Protein AF-A0A838BPG1-F1 (afdb_monomer)

Solvent-accessible surface area (backbone atoms only — not comparable to full-atom values): 9856 Å² total; per-residue (Å²): 138,90,82,84,82,84,75,79,83,79,80,86,77,80,80,75,83,71,83,86,70,86,86,81,80,82,80,75,89,79,75,100,71,79,50,71,65,59,58,52,48,52,52,49,50,51,54,46,56,52,48,54,54,49,51,54,50,50,51,54,52,46,52,54,48,53,55,50,51,53,50,50,51,54,51,46,54,52,48,51,55,50,47,55,52,50,51,54,38,63,80,33,56,71,59,43,49,54,50,49,51,55,51,48,52,56,58,66,69,26,82,84,59,56,58,55,64,62,44,48,52,53,47,57,51,45,65,77,54,72,81,63,65,43,74,50,73,45,76,45,58,47,98,85,66,48,81,73,47,77,49,75,43,80,48,65,82,133

Organism: NCBI:txid2754695

Mean predicted aligned error: 19.56 Å

pLDDT: mean 74.9, std 19.17, range [38.38, 97.94]

Foldseek 3Di:
DDDDDDDDDDDPPPPPPDPDDDDDDPPDDDDPPPDPVVVVVVVVVVVVVVVVVVVVVVVVVVVVVVVVVVVVVVVVVVVVVVVVVVVVCVVPVVVVVVVVVVVVVVVVVCPPPVCPVVVVVVVVVVVVVVDDFDWDWDFDADPVRHTDDIDIDTGDDD

Radius of gyration: 31.41 Å; Cα contacts (8 Å, |Δi|>4): 46; chains: 1; bounding box: 70×49×88 Å

Structure (mmCIF, N/CA/C/O backbone):
data_AF-A0A838BPG1-F1
#
_entry.id   AF-A0A838BPG1-F1
#
loop_
_atom_site.group_PDB
_atom_site.id
_atom_site.type_symbol
_atom_site.label_atom_id
_atom_site.label_alt_id
_atom_site.label_comp_id
_atom_site.label_asym_id
_atom_site.label_entity_id
_atom_site.label_seq_id
_atom_site.pdbx_PDB_ins_code
_atom_site.Cartn_x
_atom_site.Cartn_y
_atom_site.Cartn_z
_atom_site.occupancy
_atom_site.B_iso_or_equiv
_atom_site.auth_seq_id
_atom_site.auth_comp_id
_atom_site.auth_asym_id
_atom_site.auth_atom_id
_atom_site.pdbx_PDB_model_num
ATOM 1 N N . MET A 1 1 ? -41.805 -31.443 -19.190 1.00 38.38 1 MET A N 1
ATOM 2 C CA . MET A 1 1 ? -41.697 -31.451 -20.664 1.00 38.38 1 MET A CA 1
ATOM 3 C C . MET A 1 1 ? -40.567 -30.507 -21.031 1.00 38.38 1 MET A C 1
ATOM 5 O O . MET A 1 1 ? -40.697 -29.312 -20.809 1.00 38.38 1 MET A O 1
ATOM 9 N N . ALA A 1 2 ? -39.425 -31.066 -21.427 1.00 41.25 2 ALA A N 1
ATOM 10 C CA . ALA A 1 2 ? -38.214 -30.328 -21.762 1.00 41.25 2 ALA A CA 1
ATOM 11 C C . ALA A 1 2 ? -38.252 -29.890 -23.231 1.00 41.25 2 ALA A C 1
ATOM 13 O O . ALA A 1 2 ? -38.631 -30.683 -24.089 1.00 41.25 2 ALA A O 1
ATOM 14 N N . ALA A 1 3 ? -37.827 -28.661 -23.509 1.00 42.12 3 ALA A N 1
ATOM 15 C CA . ALA A 1 3 ? -37.507 -28.202 -24.855 1.00 42.12 3 ALA A CA 1
ATOM 16 C C . ALA A 1 3 ? -36.420 -27.122 -24.753 1.00 42.12 3 ALA A C 1
ATOM 18 O O . ALA A 1 3 ? -36.711 -25.935 -24.646 1.00 42.12 3 ALA A O 1
ATOM 19 N N . PHE A 1 4 ? -35.157 -27.549 -24.726 1.00 44.22 4 PHE A N 1
ATOM 20 C CA . PHE A 1 4 ? -34.022 -26.655 -24.938 1.00 44.22 4 PHE A CA 1
ATOM 21 C C . PHE A 1 4 ? -33.707 -26.653 -26.431 1.00 44.22 4 PHE A C 1
ATOM 23 O O . PHE A 1 4 ? -33.174 -27.619 -26.973 1.00 44.22 4 PHE A O 1
ATOM 30 N N . THR A 1 5 ? -34.083 -25.572 -27.106 1.00 51.72 5 THR A N 1
ATOM 31 C CA . THR A 1 5 ? -33.695 -25.301 -28.489 1.00 51.72 5 THR A CA 1
ATOM 32 C C . THR A 1 5 ? -32.238 -24.846 -28.512 1.00 51.72 5 THR A C 1
ATOM 34 O O . THR A 1 5 ? -31.924 -23.725 -28.111 1.00 51.72 5 THR A O 1
ATOM 37 N N . LEU A 1 6 ? -31.346 -25.726 -28.969 1.00 44.94 6 LEU A N 1
ATOM 38 C CA . LEU A 1 6 ? -29.973 -25.392 -29.341 1.00 44.94 6 LEU A CA 1
ATOM 39 C C . LEU A 1 6 ? -30.009 -24.566 -30.631 1.00 44.94 6 LEU A C 1
ATOM 41 O O . LEU A 1 6 ? -30.181 -25.117 -31.716 1.00 44.94 6 LEU A O 1
ATOM 45 N N . VAL A 1 7 ? -29.858 -23.247 -30.514 1.00 46.97 7 VAL A N 1
ATOM 46 C CA . VAL A 1 7 ? -29.559 -22.390 -31.664 1.00 46.97 7 VAL A CA 1
ATOM 47 C C . VAL A 1 7 ? -28.060 -22.144 -31.703 1.00 46.97 7 VAL A C 1
ATOM 49 O O . VAL A 1 7 ? -27.444 -21.693 -30.739 1.00 46.97 7 VAL A O 1
ATOM 52 N N . ALA A 1 8 ? -27.518 -22.525 -32.851 1.00 41.19 8 ALA A N 1
ATOM 53 C CA . ALA A 1 8 ? -26.136 -22.473 -33.258 1.00 41.19 8 ALA A CA 1
ATOM 54 C C . ALA A 1 8 ? -25.458 -21.119 -32.998 1.00 41.19 8 ALA A C 1
ATOM 56 O O . ALA A 1 8 ? -25.995 -20.042 -33.250 1.00 41.19 8 ALA A O 1
ATOM 57 N N . SER A 1 9 ? -24.217 -21.239 -32.548 1.00 44.94 9 SER A N 1
ATOM 58 C CA . SER A 1 9 ? -23.134 -20.265 -32.595 1.00 44.94 9 SER A CA 1
ATOM 59 C C . SER A 1 9 ? -23.115 -19.377 -33.850 1.00 44.94 9 SER A C 1
ATOM 61 O O . SER A 1 9 ? -23.017 -19.912 -34.957 1.00 44.94 9 SER A O 1
ATOM 63 N N . PRO A 1 10 ? -23.036 -18.044 -33.701 1.00 48.38 10 PRO A N 1
ATOM 64 C CA . PRO A 1 10 ? -22.445 -17.183 -34.707 1.00 48.38 10 PRO A CA 1
ATOM 65 C C . PRO A 1 10 ? -20.943 -17.023 -34.436 1.00 48.38 10 PRO A C 1
ATOM 67 O O . PRO A 1 10 ? -20.505 -16.573 -33.378 1.00 48.38 10 PRO A O 1
ATOM 70 N N . THR A 1 11 ? -20.162 -17.428 -35.429 1.00 49.97 11 THR A N 1
ATOM 71 C CA . THR A 1 11 ? -18.734 -17.165 -35.609 1.00 49.97 11 THR A CA 1
ATOM 72 C C . THR A 1 11 ? -18.361 -15.713 -35.297 1.00 49.97 11 THR A C 1
ATOM 74 O O . THR A 1 11 ? -18.898 -14.785 -35.903 1.00 49.97 11 THR A O 1
ATOM 77 N N . PHE A 1 12 ? -17.389 -15.521 -34.401 1.00 42.75 12 PHE A N 1
ATOM 78 C CA . PHE A 1 12 ? -16.700 -14.248 -34.198 1.00 42.75 12 PHE A CA 1
ATOM 79 C C . PHE A 1 12 ? -15.869 -13.901 -35.444 1.00 42.75 12 PHE A C 1
ATOM 81 O O . PHE A 1 12 ? -14.692 -14.242 -35.533 1.00 42.75 12 PHE A O 1
ATOM 88 N N . PHE A 1 13 ? -16.467 -13.203 -36.409 1.00 44.59 13 PHE A N 1
ATOM 89 C CA . PHE A 1 13 ? -15.700 -12.423 -37.375 1.00 44.59 13 PHE A CA 1
ATOM 90 C C . PHE A 1 13 ? -15.248 -11.133 -36.683 1.00 44.59 13 PHE A C 1
ATOM 92 O O . PHE A 1 13 ? -16.001 -10.168 -36.564 1.00 44.59 13 PHE A O 1
ATOM 99 N N . LEU A 1 14 ? -14.010 -11.133 -36.188 1.00 44.56 14 LEU A N 1
ATOM 100 C CA . LEU A 1 14 ? -13.290 -9.919 -35.814 1.00 44.56 14 LEU A CA 1
ATOM 101 C C . LEU A 1 14 ? -12.995 -9.121 -37.092 1.00 44.56 14 LEU A C 1
ATOM 103 O O . LEU A 1 14 ? -11.948 -9.278 -37.713 1.00 44.56 14 LEU A O 1
ATOM 107 N N . ALA A 1 15 ? -13.929 -8.260 -37.490 1.00 43.03 15 ALA A N 1
ATOM 108 C CA . ALA A 1 15 ? -13.647 -7.168 -38.409 1.00 43.03 15 ALA A CA 1
ATOM 109 C C . ALA A 1 15 ? -12.846 -6.103 -37.644 1.00 43.03 15 ALA A C 1
ATOM 111 O O . ALA A 1 15 ? -13.400 -5.166 -37.070 1.00 43.03 15 ALA A O 1
ATOM 112 N N . ALA A 1 16 ? -11.527 -6.279 -37.584 1.00 44.19 16 ALA A N 1
ATOM 113 C CA . ALA A 1 16 ? -10.626 -5.194 -37.236 1.00 44.19 16 ALA A CA 1
ATOM 114 C C . ALA A 1 16 ? -10.665 -4.187 -38.393 1.00 44.19 16 ALA A C 1
ATOM 116 O O . ALA A 1 16 ? -10.097 -4.426 -39.457 1.00 44.19 16 ALA A O 1
ATOM 117 N N . ALA A 1 17 ? -11.387 -3.084 -38.207 1.00 44.38 17 ALA A N 1
A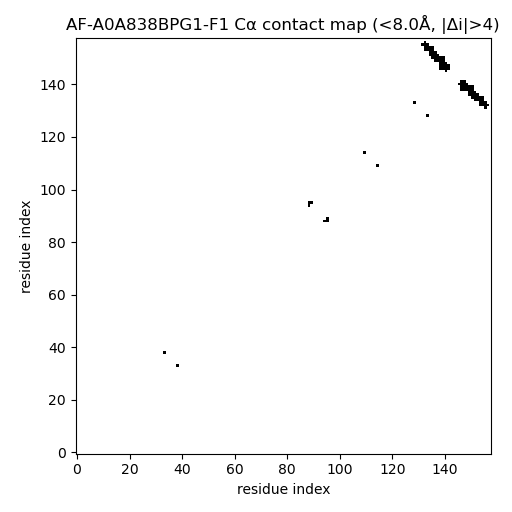TOM 118 C CA . ALA A 1 17 ? -11.297 -1.929 -39.086 1.00 44.38 17 ALA A CA 1
ATOM 119 C C . ALA A 1 17 ? -9.883 -1.342 -38.950 1.00 44.38 17 ALA A C 1
ATOM 121 O O . ALA A 1 17 ? -9.585 -0.606 -38.012 1.00 44.38 17 ALA A O 1
ATOM 122 N N . ILE A 1 18 ? -8.995 -1.733 -39.861 1.00 53.66 18 ILE A N 1
ATOM 123 C CA . ILE A 1 18 ? -7.694 -1.098 -40.057 1.00 53.66 18 ILE A CA 1
ATOM 124 C C . ILE A 1 18 ? -7.979 0.227 -40.778 1.00 53.66 18 ILE A C 1
ATOM 126 O O . ILE A 1 18 ? -8.585 0.192 -41.853 1.00 53.66 18 ILE A O 1
ATOM 130 N N . PRO A 1 19 ? -7.595 1.400 -40.242 1.00 47.84 19 PRO A N 1
ATOM 131 C CA . PRO A 1 19 ? -7.612 2.612 -41.041 1.00 47.84 19 PRO A CA 1
ATOM 132 C C . PRO A 1 19 ? -6.595 2.444 -42.174 1.00 47.84 19 PRO A C 1
ATOM 134 O O . PRO A 1 19 ? -5.393 2.323 -41.940 1.00 47.84 19 PRO A O 1
ATOM 137 N N . ALA A 1 20 ? -7.100 2.404 -43.405 1.00 47.50 20 ALA A N 1
ATOM 138 C CA . ALA A 1 20 ? -6.311 2.500 -44.619 1.00 47.50 20 ALA A CA 1
ATOM 139 C C . ALA A 1 20 ? -5.679 3.901 -44.686 1.00 47.50 20 ALA A C 1
ATOM 141 O O . ALA A 1 20 ? -6.280 4.842 -45.198 1.00 47.50 20 ALA A O 1
ATOM 142 N N . ALA A 1 21 ? -4.479 4.044 -44.127 1.00 49.12 21 ALA A N 1
ATOM 143 C CA . ALA A 1 21 ? -3.549 5.089 -44.523 1.00 49.12 21 ALA A CA 1
ATOM 144 C C . ALA A 1 21 ? -2.661 4.497 -45.621 1.00 49.12 21 ALA A C 1
ATOM 146 O O . ALA A 1 21 ? -2.051 3.444 -45.438 1.00 49.12 21 ALA A O 1
ATOM 147 N N . ALA A 1 22 ? -2.688 5.146 -46.780 1.00 44.25 22 ALA A N 1
ATOM 148 C CA . ALA A 1 22 ? -1.970 4.772 -47.982 1.00 44.25 22 ALA A CA 1
ATOM 149 C C . ALA A 1 22 ? -0.484 4.517 -47.695 1.00 44.25 22 ALA A C 1
ATOM 151 O O . ALA A 1 22 ? 0.203 5.334 -47.085 1.00 44.25 22 ALA A O 1
ATOM 152 N N . GLN A 1 23 ? -0.014 3.355 -48.134 1.00 49.34 23 GLN A N 1
ATOM 153 C CA . GLN A 1 23 ? 1.383 2.967 -48.125 1.00 49.34 23 GLN A CA 1
ATOM 154 C C . GLN A 1 23 ? 1.939 3.251 -49.525 1.00 49.34 23 GLN A C 1
ATOM 156 O O . GLN A 1 23 ? 1.787 2.433 -50.427 1.00 49.34 23 GLN A O 1
ATOM 161 N N . GLU A 1 24 ? 2.565 4.410 -49.708 1.00 45.00 24 GLU A N 1
ATOM 162 C CA . GLU A 1 24 ? 3.437 4.698 -50.850 1.00 45.00 24 GLU A CA 1
ATOM 163 C C . GLU A 1 24 ? 4.811 5.112 -50.318 1.00 45.00 24 GLU A C 1
ATOM 165 O O . GLU A 1 24 ? 5.159 6.282 -50.236 1.00 45.00 24 GLU A O 1
ATOM 170 N N . ASN A 1 25 ? 5.594 4.124 -49.882 1.00 48.22 25 ASN A N 1
ATOM 171 C CA . ASN A 1 25 ? 7.003 4.355 -49.583 1.00 48.22 25 ASN A CA 1
ATOM 172 C C . ASN A 1 25 ? 7.811 3.894 -50.792 1.00 48.22 25 ASN A C 1
ATOM 174 O O . ASN A 1 25 ? 8.098 2.707 -50.957 1.00 48.22 25 ASN A O 1
ATOM 178 N N . ASP A 1 26 ? 8.097 4.875 -51.639 1.00 43.69 26 ASP A N 1
ATOM 179 C CA . ASP A 1 26 ? 9.068 4.861 -52.721 1.00 43.69 26 ASP A CA 1
ATOM 180 C C . ASP A 1 26 ? 10.468 4.650 -52.119 1.00 43.69 26 ASP A C 1
ATOM 182 O O . ASP A 1 26 ? 11.095 5.572 -51.597 1.00 43.69 26 ASP A O 1
ATOM 186 N N . TRP A 1 27 ? 10.924 3.397 -52.082 1.00 51.00 27 TRP A N 1
ATOM 187 C CA . TRP A 1 27 ? 12.289 3.061 -51.676 1.00 51.00 27 TRP A CA 1
ATOM 188 C C . TRP A 1 27 ? 13.201 3.201 -52.893 1.00 51.00 27 TRP A C 1
ATOM 190 O O . TRP A 1 27 ? 13.655 2.209 -53.469 1.00 51.00 27 TRP A O 1
ATOM 200 N N . ASP A 1 28 ? 13.416 4.450 -53.305 1.00 46.53 28 ASP A N 1
ATOM 201 C CA . ASP A 1 28 ? 14.368 4.776 -54.355 1.00 46.53 28 ASP A CA 1
ATOM 202 C C . ASP A 1 28 ? 15.789 4.404 -53.906 1.00 46.53 28 ASP A C 1
ATOM 204 O O . ASP A 1 28 ? 16.239 4.662 -52.784 1.00 46.53 28 ASP A O 1
ATOM 208 N N . SER A 1 29 ? 16.465 3.699 -54.801 1.00 54.22 29 SER A N 1
ATOM 209 C CA . SER A 1 29 ? 17.757 3.067 -54.598 1.00 54.22 29 SER A CA 1
ATOM 210 C C . SER A 1 29 ? 18.860 4.081 -54.866 1.00 54.22 29 SER A C 1
ATOM 212 O O . SER A 1 29 ? 19.273 4.274 -56.006 1.00 54.22 29 SER A O 1
ATOM 214 N N . GLY A 1 30 ? 19.388 4.698 -53.814 1.00 52.66 30 GLY A N 1
ATOM 215 C CA . GLY A 1 30 ? 20.541 5.584 -53.930 1.00 52.66 30 GLY A CA 1
ATOM 216 C C . GLY A 1 30 ? 21.313 5.688 -52.622 1.00 52.66 30 GLY A C 1
ATOM 217 O O . GLY A 1 30 ? 20.784 6.212 -51.654 1.00 52.66 30 GLY A O 1
ATOM 218 N N . ASP A 1 31 ? 22.570 5.231 -52.642 1.00 50.06 31 ASP A N 1
ATOM 219 C CA . ASP A 1 31 ? 23.595 5.310 -51.580 1.00 50.06 31 ASP A CA 1
ATOM 220 C C . ASP A 1 31 ? 23.734 4.091 -50.639 1.00 50.06 31 ASP A C 1
ATOM 222 O O . ASP A 1 31 ? 23.385 4.098 -49.458 1.00 50.06 31 ASP A O 1
ATOM 226 N N . SER A 1 32 ? 24.359 3.028 -51.155 1.00 56.88 32 SER A N 1
ATOM 227 C CA . SER A 1 32 ? 24.913 1.914 -50.369 1.00 56.88 32 SER A CA 1
ATOM 228 C C . SER A 1 32 ? 26.199 2.297 -49.608 1.00 56.88 32 SER A C 1
ATOM 230 O O . SER A 1 32 ? 27.232 1.649 -49.774 1.00 56.88 32 SER A O 1
ATOM 232 N N . SER A 1 33 ? 26.161 3.336 -48.769 1.00 53.12 33 SER A N 1
ATOM 233 C CA . SER A 1 33 ? 27.309 3.757 -47.942 1.00 53.12 33 SER A CA 1
ATOM 234 C C . SER A 1 33 ? 26.932 4.303 -46.555 1.00 53.12 33 SER A C 1
ATOM 236 O O . SER A 1 33 ? 27.776 4.803 -45.812 1.00 53.12 33 SER A O 1
ATOM 238 N N . MET A 1 34 ? 25.688 4.143 -46.105 1.00 55.66 34 MET A N 1
ATOM 239 C CA . MET A 1 34 ? 25.389 4.239 -44.671 1.00 55.66 34 MET A CA 1
ATOM 240 C C . MET A 1 34 ? 25.803 2.918 -44.004 1.00 55.66 34 MET A C 1
ATOM 242 O O . MET A 1 34 ? 25.001 2.010 -43.840 1.00 55.66 34 MET A O 1
ATOM 246 N N . SER A 1 35 ? 27.106 2.808 -43.716 1.00 59.12 35 SER A N 1
ATOM 247 C CA . SER A 1 35 ? 27.823 1.689 -43.082 1.00 59.12 35 SER A CA 1
ATOM 248 C C . SER A 1 35 ? 26.928 0.741 -42.265 1.00 59.12 35 SER A C 1
ATOM 250 O O . SER A 1 35 ? 26.426 1.118 -41.208 1.00 59.12 35 SER A O 1
ATOM 252 N N . ASP A 1 36 ? 26.802 -0.508 -42.725 1.00 69.44 36 ASP A N 1
ATOM 253 C CA . ASP A 1 36 ? 26.111 -1.634 -42.066 1.00 69.44 36 ASP A CA 1
ATOM 254 C C . ASP A 1 36 ? 26.439 -1.752 -40.557 1.00 69.44 36 ASP A C 1
ATOM 256 O O . ASP A 1 36 ? 25.587 -2.079 -39.728 1.00 69.44 36 ASP A O 1
ATOM 260 N N . GLY A 1 37 ? 27.654 -1.350 -40.161 1.00 73.75 37 GLY A N 1
ATOM 261 C CA . GLY A 1 37 ? 28.061 -1.249 -38.758 1.00 73.75 37 GLY A CA 1
ATOM 262 C C . GLY A 1 37 ? 27.233 -0.258 -37.928 1.00 73.75 37 GLY A C 1
ATOM 263 O O . GLY A 1 37 ? 26.828 -0.591 -36.820 1.00 73.75 37 GLY A O 1
ATOM 264 N N . ARG A 1 38 ? 26.898 0.923 -38.464 1.00 76.31 38 ARG A N 1
ATOM 265 C CA . ARG A 1 38 ? 26.139 1.957 -37.735 1.00 76.31 38 ARG A CA 1
ATOM 266 C C . ARG A 1 38 ? 24.683 1.565 -37.500 1.00 76.31 38 ARG A C 1
ATOM 268 O O . ARG A 1 38 ? 24.154 1.832 -36.426 1.00 76.31 38 ARG A O 1
ATOM 275 N N . LEU A 1 39 ? 24.041 0.914 -38.472 1.00 80.56 39 LEU A N 1
ATOM 276 C CA . LEU A 1 39 ? 22.684 0.388 -38.290 1.00 80.56 39 LEU A CA 1
ATOM 277 C C . LEU A 1 39 ? 22.678 -0.721 -37.234 1.00 80.56 39 LEU A C 1
ATOM 279 O O . LEU A 1 39 ? 21.813 -0.752 -36.361 1.00 80.56 39 LEU A O 1
ATOM 283 N N . ARG A 1 40 ? 23.675 -1.609 -37.282 1.00 86.44 40 ARG A N 1
ATOM 284 C CA . ARG A 1 40 ? 23.830 -2.680 -36.300 1.00 86.44 40 ARG A CA 1
ATOM 285 C C . ARG A 1 40 ? 24.069 -2.147 -34.887 1.00 86.44 40 ARG A C 1
ATOM 287 O O . ARG A 1 40 ? 23.524 -2.714 -33.940 1.00 86.44 40 ARG A O 1
ATOM 294 N N . ASP A 1 41 ? 24.832 -1.069 -34.747 1.00 89.38 41 ASP A N 1
ATOM 295 C CA . ASP A 1 41 ? 25.073 -0.416 -33.459 1.00 89.38 41 ASP A CA 1
ATOM 296 C C . ASP A 1 41 ? 23.808 0.268 -32.919 1.00 89.38 41 ASP A C 1
ATOM 298 O O . ASP A 1 41 ? 23.476 0.069 -31.755 1.00 89.38 41 ASP A O 1
ATOM 302 N N . LEU A 1 42 ? 23.031 0.961 -33.762 1.00 87.50 42 LEU A N 1
ATOM 303 C CA . LEU A 1 42 ? 21.736 1.544 -33.367 1.00 87.50 42 LEU A CA 1
ATOM 304 C C . LEU A 1 42 ? 20.711 0.478 -32.954 1.00 87.50 42 LEU A C 1
ATOM 306 O O . LEU A 1 42 ? 19.976 0.659 -31.986 1.00 87.50 42 LEU A O 1
ATOM 310 N N . LEU A 1 43 ? 20.660 -0.651 -33.667 1.00 88.19 43 LEU A N 1
ATOM 311 C CA . LEU A 1 43 ? 19.788 -1.769 -33.303 1.00 88.19 43 LEU A CA 1
ATOM 312 C C . LEU A 1 43 ? 20.202 -2.394 -31.968 1.00 88.19 43 LEU A C 1
ATOM 314 O O . LEU A 1 43 ? 19.337 -2.750 -31.171 1.00 88.19 43 LEU A O 1
ATOM 318 N N . ARG A 1 44 ? 21.509 -2.521 -31.711 1.00 90.88 44 ARG A N 1
ATOM 319 C CA . ARG A 1 44 ? 22.020 -2.995 -30.418 1.00 90.88 44 ARG A CA 1
ATOM 320 C C . ARG A 1 44 ? 21.667 -2.039 -29.292 1.00 90.88 44 ARG A C 1
ATOM 322 O O . ARG A 1 44 ? 21.135 -2.501 -28.291 1.00 90.88 44 ARG A O 1
ATOM 329 N N . ASP A 1 45 ? 21.911 -0.748 -29.485 1.00 91.81 45 ASP A N 1
ATOM 330 C CA . ASP A 1 45 ? 21.585 0.298 -28.516 1.00 91.81 45 ASP A CA 1
ATOM 331 C C . ASP A 1 45 ? 20.086 0.294 -28.184 1.00 91.81 45 ASP A C 1
ATOM 333 O O . ASP A 1 45 ? 19.703 0.237 -27.020 1.00 91.81 45 ASP A O 1
ATOM 337 N N . TRP A 1 46 ? 19.220 0.190 -29.197 1.00 87.62 46 TRP A N 1
ATOM 338 C CA . TRP A 1 46 ? 17.773 0.090 -28.992 1.00 87.62 46 TRP A CA 1
ATOM 339 C C . TRP A 1 46 ? 17.343 -1.187 -28.254 1.00 87.62 46 TRP A C 1
ATOM 341 O O . TRP A 1 46 ? 16.471 -1.143 -27.382 1.00 87.62 46 TRP A O 1
ATOM 351 N N . VAL A 1 47 ? 17.929 -2.342 -28.589 1.00 92.38 47 VAL A N 1
ATOM 352 C CA . VAL A 1 47 ? 17.654 -3.601 -27.873 1.00 92.38 47 VAL A CA 1
ATOM 353 C C . VAL A 1 47 ? 18.100 -3.499 -26.415 1.00 92.38 47 VAL A C 1
ATOM 355 O O . VAL A 1 47 ? 17.406 -4.014 -25.537 1.00 92.38 47 VAL A O 1
ATOM 358 N N . GLN A 1 48 ? 19.222 -2.828 -26.161 1.00 91.75 48 GLN A N 1
ATOM 359 C CA . GLN A 1 48 ? 19.783 -2.654 -24.830 1.00 91.75 48 GLN A CA 1
ATOM 360 C C . GLN A 1 48 ? 18.959 -1.669 -23.991 1.00 91.75 48 GLN A C 1
ATOM 362 O O . GLN A 1 48 ? 18.510 -2.048 -22.916 1.00 91.75 48 GLN A O 1
ATOM 367 N N . ASP A 1 49 ? 18.593 -0.501 -24.527 1.00 92.88 49 ASP A N 1
ATOM 368 C CA . ASP A 1 49 ? 17.670 0.445 -23.874 1.00 92.88 49 ASP A CA 1
ATOM 369 C C . ASP A 1 49 ? 16.311 -0.210 -23.566 1.00 92.88 49 ASP A C 1
ATOM 371 O O . ASP A 1 49 ? 15.726 -0.019 -22.497 1.00 92.88 49 ASP A O 1
ATOM 375 N N . ARG A 1 50 ? 15.809 -1.067 -24.464 1.00 93.38 50 ARG A N 1
ATOM 376 C CA . ARG A 1 50 ? 14.594 -1.848 -24.201 1.00 93.38 50 ARG A CA 1
ATOM 377 C C . ARG A 1 50 ? 14.782 -2.850 -23.058 1.00 93.38 50 ARG A C 1
ATOM 379 O O . ARG A 1 50 ? 13.837 -3.052 -22.290 1.00 93.38 50 ARG A O 1
ATOM 386 N N . ALA A 1 51 ? 15.935 -3.511 -22.978 1.00 93.38 51 ALA A N 1
ATOM 387 C CA . ALA A 1 51 ? 16.251 -4.444 -21.900 1.00 93.38 51 ALA A CA 1
ATOM 388 C C . ALA A 1 51 ? 16.346 -3.710 -20.555 1.00 93.38 51 ALA A C 1
ATOM 390 O O . ALA A 1 51 ? 15.646 -4.091 -19.622 1.00 93.38 51 ALA A O 1
ATOM 391 N N . ASP A 1 52 ? 17.060 -2.587 -20.501 1.00 94.56 52 ASP A N 1
ATOM 392 C CA . ASP A 1 52 ? 17.230 -1.784 -19.286 1.00 94.56 52 ASP A CA 1
ATOM 393 C C . ASP A 1 52 ? 15.885 -1.247 -18.765 1.00 94.56 52 ASP A C 1
ATOM 395 O O . ASP A 1 52 ? 15.580 -1.313 -17.572 1.00 94.56 52 ASP A O 1
ATOM 399 N N . ARG A 1 53 ? 15.008 -0.779 -19.666 1.00 93.75 53 ARG A N 1
ATOM 400 C CA . ARG A 1 53 ? 13.642 -0.362 -19.296 1.00 93.75 53 ARG A CA 1
ATOM 401 C C . ARG A 1 53 ? 12.803 -1.519 -18.775 1.00 93.75 53 ARG A C 1
ATOM 403 O O . ARG A 1 53 ? 11.975 -1.324 -17.885 1.00 93.75 53 ARG A O 1
ATOM 410 N N . ARG A 1 54 ? 12.962 -2.712 -19.352 1.00 95.88 54 ARG A N 1
ATOM 411 C CA . ARG A 1 54 ? 12.271 -3.910 -18.871 1.00 95.88 54 ARG A CA 1
ATOM 412 C C . ARG A 1 54 ? 12.750 -4.261 -17.467 1.00 95.88 54 ARG A C 1
ATOM 414 O O . ARG A 1 54 ? 11.898 -4.544 -16.632 1.00 95.88 54 ARG A O 1
ATOM 421 N N . ASP A 1 55 ? 14.050 -4.216 -17.215 1.00 96.81 55 ASP A N 1
ATOM 422 C CA . ASP A 1 55 ? 14.620 -4.536 -15.909 1.00 96.81 55 ASP A CA 1
ATOM 423 C C . ASP A 1 55 ? 14.136 -3.538 -14.849 1.00 96.81 55 ASP A C 1
ATOM 425 O O . ASP A 1 55 ? 13.559 -3.953 -13.847 1.00 96.81 55 ASP A O 1
ATOM 429 N N . MET A 1 56 ? 14.157 -2.234 -15.147 1.00 95.88 56 MET A N 1
ATOM 430 C CA . MET A 1 56 ? 13.587 -1.207 -14.263 1.00 95.88 56 MET A CA 1
ATOM 431 C C . MET A 1 56 ? 12.093 -1.431 -13.966 1.00 95.88 56 MET A C 1
ATOM 433 O O . MET A 1 56 ? 11.632 -1.239 -12.841 1.00 95.88 56 MET A O 1
ATOM 437 N N . LEU A 1 57 ? 11.301 -1.844 -14.964 1.00 96.81 57 LEU A N 1
ATOM 438 C CA . LEU A 1 57 ? 9.891 -2.183 -14.745 1.00 96.81 57 LEU A CA 1
ATOM 439 C C . LEU A 1 57 ? 9.730 -3.420 -13.858 1.00 96.81 57 LEU A C 1
ATOM 441 O O . LEU A 1 57 ? 8.801 -3.461 -13.049 1.00 96.81 57 LEU A O 1
ATOM 445 N N . MET A 1 58 ? 10.595 -4.423 -14.009 1.00 96.62 58 MET A N 1
ATOM 446 C CA . MET A 1 58 ? 10.575 -5.616 -13.163 1.00 96.62 58 MET A CA 1
ATOM 447 C C . MET A 1 58 ? 10.935 -5.265 -11.719 1.00 96.62 58 MET A C 1
ATOM 449 O O . MET A 1 58 ? 10.231 -5.725 -10.821 1.00 96.62 58 MET A O 1
ATOM 453 N N . ASP A 1 59 ? 11.915 -4.387 -11.507 1.00 96.88 59 ASP A N 1
ATOM 454 C CA . ASP A 1 59 ? 12.292 -3.884 -10.183 1.00 96.88 59 ASP A CA 1
ATOM 455 C C . ASP A 1 59 ? 11.127 -3.142 -9.512 1.00 96.88 59 ASP A C 1
ATOM 457 O O . ASP A 1 59 ? 10.754 -3.462 -8.386 1.00 96.88 59 ASP A O 1
ATOM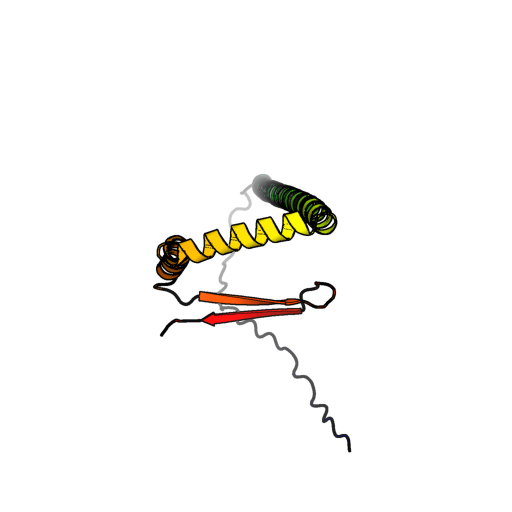 461 N N . LEU A 1 60 ? 10.452 -2.233 -10.226 1.00 96.69 60 LEU A N 1
ATOM 462 C CA . LEU A 1 60 ? 9.274 -1.520 -9.705 1.00 96.69 60 LEU A CA 1
ATOM 463 C C . LEU A 1 60 ? 8.099 -2.455 -9.388 1.00 96.69 60 LEU A C 1
ATOM 465 O O . LEU A 1 60 ? 7.329 -2.232 -8.448 1.00 96.69 60 LEU A O 1
ATOM 469 N N . VAL A 1 61 ? 7.901 -3.489 -10.207 1.00 97.25 61 VAL A N 1
ATOM 470 C CA . VAL A 1 61 ? 6.875 -4.505 -9.950 1.00 97.25 61 VAL A CA 1
ATOM 471 C C . VAL A 1 61 ? 7.243 -5.328 -8.720 1.00 97.25 61 VAL A C 1
ATOM 473 O O . VAL A 1 61 ? 6.343 -5.667 -7.949 1.00 97.25 61 VAL A O 1
ATOM 476 N N . GLN A 1 62 ? 8.523 -5.641 -8.535 1.00 97.19 62 GLN A N 1
ATOM 477 C CA . GLN A 1 62 ? 9.007 -6.373 -7.376 1.00 97.19 62 GLN A CA 1
ATOM 478 C C . GLN A 1 62 ? 8.850 -5.546 -6.099 1.00 97.19 62 GLN A C 1
ATOM 480 O O . GLN A 1 62 ? 8.178 -6.003 -5.182 1.00 97.19 62 GLN A O 1
ATOM 485 N N . GLU A 1 63 ? 9.300 -4.292 -6.094 1.00 97.00 63 GLU A N 1
ATOM 486 C CA . GLU A 1 63 ? 9.138 -3.377 -4.959 1.00 97.00 63 GLU A CA 1
ATOM 487 C C . GLU A 1 63 ? 7.661 -3.231 -4.557 1.00 97.00 63 GLU A C 1
ATOM 489 O O . GLU A 1 63 ? 7.303 -3.284 -3.381 1.00 97.00 63 GLU A O 1
ATOM 494 N N . ARG A 1 64 ? 6.755 -3.129 -5.539 1.00 96.12 64 ARG A N 1
ATOM 495 C CA . ARG A 1 64 ? 5.310 -3.092 -5.272 1.00 96.12 64 ARG A CA 1
ATOM 496 C C . ARG A 1 64 ? 4.793 -4.384 -4.634 1.00 96.12 64 ARG A C 1
ATOM 498 O O . ARG A 1 64 ? 3.847 -4.321 -3.847 1.00 96.12 64 ARG A O 1
ATOM 505 N N . ARG A 1 65 ? 5.319 -5.551 -5.020 1.00 96.81 65 ARG A N 1
ATOM 506 C CA . ARG A 1 65 ? 4.945 -6.829 -4.392 1.00 96.81 65 ARG A CA 1
ATOM 507 C C . ARG A 1 65 ? 5.423 -6.861 -2.951 1.00 96.81 65 ARG A C 1
ATOM 509 O O . ARG A 1 65 ? 4.603 -7.137 -2.086 1.00 96.81 65 ARG A O 1
ATOM 516 N N . ASP A 1 66 ? 6.667 -6.471 -2.710 1.00 97.06 66 ASP A N 1
ATOM 517 C CA . ASP A 1 66 ? 7.263 -6.466 -1.375 1.00 97.06 66 ASP A CA 1
ATOM 518 C C . ASP A 1 66 ? 6.488 -5.525 -0.432 1.00 97.06 66 ASP A C 1
ATOM 520 O O . ASP A 1 66 ? 6.067 -5.935 0.646 1.00 97.06 66 ASP A O 1
ATOM 524 N N . GLN A 1 67 ? 6.153 -4.310 -0.886 1.00 97.50 67 GLN A N 1
ATOM 525 C CA . GLN A 1 67 ? 5.302 -3.374 -0.131 1.00 97.50 67 GLN A CA 1
ATOM 526 C C . GLN A 1 67 ? 3.904 -3.934 0.159 1.00 97.50 67 GLN A C 1
ATOM 528 O O . GLN A 1 67 ? 3.310 -3.674 1.208 1.00 97.50 67 GLN A O 1
ATOM 533 N N . ARG A 1 68 ? 3.322 -4.666 -0.799 1.00 97.62 68 ARG A N 1
ATOM 534 C CA . ARG A 1 68 ? 2.012 -5.291 -0.606 1.00 97.62 68 ARG A CA 1
ATOM 535 C C . ARG A 1 68 ? 2.100 -6.396 0.439 1.00 97.62 68 ARG A C 1
ATOM 537 O O . ARG A 1 68 ? 1.180 -6.517 1.241 1.00 97.62 68 ARG A O 1
ATOM 544 N N . ASP A 1 69 ? 3.154 -7.194 0.404 1.00 97.62 69 ASP A N 1
ATOM 545 C CA . ASP A 1 69 ? 3.333 -8.306 1.325 1.00 97.62 69 ASP A CA 1
ATOM 546 C C . ASP A 1 69 ? 3.593 -7.773 2.753 1.00 97.62 69 ASP A C 1
ATOM 548 O O . ASP A 1 69 ? 2.898 -8.191 3.674 1.00 97.62 69 ASP A O 1
ATOM 552 N N . GLU A 1 70 ? 4.397 -6.714 2.921 1.00 97.88 70 GLU A N 1
ATOM 553 C CA . GLU A 1 70 ? 4.550 -6.001 4.205 1.00 97.88 70 GLU A CA 1
ATOM 554 C C . GLU A 1 70 ? 3.211 -5.456 4.741 1.00 97.88 70 GLU A C 1
ATOM 556 O O . GLU A 1 70 ? 2.887 -5.581 5.925 1.00 97.88 70 GLU A O 1
ATOM 561 N N . LEU A 1 71 ? 2.376 -4.877 3.869 1.00 97.94 71 LEU A N 1
ATOM 562 C CA . LEU A 1 71 ? 1.043 -4.414 4.260 1.00 97.94 71 LEU A CA 1
ATOM 563 C C . LEU A 1 71 ? 0.148 -5.571 4.729 1.00 97.94 71 LEU A C 1
ATOM 565 O O . LEU A 1 71 ? -0.645 -5.396 5.660 1.00 97.94 71 LEU A O 1
ATOM 569 N N . MET A 1 72 ? 0.234 -6.729 4.073 1.00 96.25 72 MET A N 1
ATOM 570 C CA . MET A 1 72 ? -0.526 -7.916 4.464 1.00 96.25 72 MET A CA 1
ATOM 571 C C . MET A 1 72 ? -0.055 -8.443 5.819 1.00 96.25 72 MET A C 1
ATOM 573 O O . MET A 1 72 ? -0.906 -8.747 6.654 1.00 96.25 72 MET A O 1
ATOM 577 N N . ASP A 1 73 ? 1.252 -8.449 6.077 1.00 97.50 73 ASP A N 1
ATOM 578 C CA . ASP A 1 73 ? 1.823 -8.846 7.366 1.00 97.50 73 ASP A CA 1
ATOM 579 C C . ASP A 1 73 ? 1.362 -7.916 8.496 1.00 97.50 73 ASP A C 1
ATOM 581 O O . ASP A 1 73 ? 0.873 -8.378 9.528 1.00 97.50 73 ASP A O 1
ATOM 585 N N . LEU A 1 74 ? 1.387 -6.597 8.277 1.00 97.56 74 LEU A N 1
ATOM 586 C CA . LEU A 1 74 ? 0.869 -5.613 9.238 1.00 97.56 74 LEU A CA 1
ATOM 587 C C . LEU A 1 74 ? -0.630 -5.802 9.519 1.00 97.56 74 LEU A C 1
ATOM 589 O O . LEU A 1 74 ? -1.101 -5.641 10.651 1.00 97.56 74 LEU A O 1
ATOM 593 N N . MET A 1 75 ? -1.413 -6.113 8.485 1.00 97.44 75 MET A N 1
ATOM 594 C CA . MET A 1 75 ? -2.843 -6.385 8.626 1.00 97.44 75 MET A CA 1
ATOM 595 C C . MET A 1 75 ? -3.098 -7.683 9.393 1.00 97.44 75 MET A C 1
ATOM 597 O O . MET A 1 75 ? -4.009 -7.712 10.226 1.00 97.44 75 MET A O 1
ATOM 601 N N . GLN A 1 76 ? -2.294 -8.717 9.142 1.00 97.38 76 GLN A N 1
ATOM 602 C CA . GLN A 1 76 ? -2.357 -9.991 9.845 1.00 97.38 76 GLN A CA 1
ATOM 603 C C . GLN A 1 76 ? -2.002 -9.810 11.322 1.00 97.38 76 GLN A C 1
ATOM 605 O O . GLN A 1 76 ? -2.820 -10.137 12.175 1.00 97.38 76 GLN A O 1
ATOM 610 N N . GLU A 1 77 ? -0.883 -9.154 11.634 1.00 97.25 77 GLU A N 1
ATOM 611 C CA . GLU A 1 77 ? -0.472 -8.870 13.012 1.00 97.25 77 GLU A CA 1
ATOM 612 C C . GLU A 1 77 ? -1.548 -8.072 13.766 1.00 97.25 77 GLU A C 1
ATOM 614 O O . GLU A 1 77 ? -1.889 -8.352 14.919 1.00 97.25 77 GLU A O 1
ATOM 619 N N . ARG A 1 78 ? -2.155 -7.082 13.102 1.00 96.75 78 ARG A N 1
ATOM 620 C CA . ARG A 1 78 ? -3.272 -6.329 13.679 1.00 96.75 78 ARG A CA 1
ATOM 621 C C . ARG A 1 78 ? -4.499 -7.209 13.921 1.00 96.75 78 ARG A C 1
ATOM 623 O O . ARG A 1 78 ? -5.226 -6.965 14.888 1.00 96.75 78 ARG A O 1
ATOM 630 N N . SER A 1 79 ? -4.777 -8.154 13.027 1.00 96.25 79 SER A N 1
ATOM 631 C CA . SER A 1 79 ? -5.873 -9.110 13.173 1.00 96.25 79 SER A CA 1
ATOM 632 C C . SER A 1 79 ? -5.630 -10.040 14.358 1.00 96.25 79 SER A C 1
ATOM 634 O O . SER A 1 79 ? -6.531 -10.211 15.175 1.00 96.25 79 SER A O 1
ATOM 636 N N . ASP A 1 80 ? -4.409 -10.546 14.508 1.00 96.25 80 ASP A N 1
ATOM 637 C CA . ASP A 1 80 ? -4.026 -11.459 15.586 1.00 96.25 80 ASP A CA 1
ATOM 638 C C . ASP A 1 80 ? -4.133 -10.771 16.948 1.00 96.25 80 ASP A C 1
ATOM 640 O O . ASP A 1 80 ? -4.859 -11.241 17.822 1.00 96.25 80 ASP A O 1
ATOM 644 N N . ARG A 1 81 ? -3.574 -9.561 17.087 1.00 95.62 81 ARG A N 1
ATOM 645 C CA . ARG A 1 81 ? -3.729 -8.746 18.308 1.00 95.62 81 ARG A CA 1
ATOM 646 C C . ARG A 1 81 ? -5.196 -8.446 18.630 1.00 95.62 81 ARG A C 1
ATOM 648 O O . ARG A 1 81 ? -5.588 -8.366 19.792 1.00 95.62 81 ARG A O 1
ATOM 655 N N . ARG A 1 82 ? -6.042 -8.240 17.613 1.00 94.31 82 ARG A N 1
ATOM 656 C CA . ARG A 1 82 ? -7.494 -8.069 17.817 1.00 94.31 82 ARG A CA 1
ATOM 657 C C . ARG A 1 82 ? -8.161 -9.364 18.270 1.00 94.31 82 ARG A C 1
ATOM 659 O O . ARG A 1 82 ? -9.096 -9.279 19.063 1.00 94.31 82 ARG A O 1
ATOM 666 N N . GLY A 1 83 ? -7.704 -10.509 17.770 1.00 95.12 83 GLY A N 1
ATOM 667 C CA . GLY A 1 83 ? -8.103 -11.834 18.232 1.00 95.12 83 GLY A CA 1
ATOM 668 C C . GLY A 1 83 ? -7.790 -12.010 19.712 1.00 95.12 83 GLY A C 1
ATOM 669 O O . GLY A 1 83 ? -8.711 -12.221 20.490 1.00 95.12 83 GLY A O 1
ATOM 670 N N . GLU A 1 84 ? -6.541 -11.765 20.114 1.00 95.25 84 GLU A N 1
ATOM 671 C CA . GLU A 1 84 ? -6.089 -11.840 21.512 1.00 95.25 84 GLU A CA 1
ATOM 67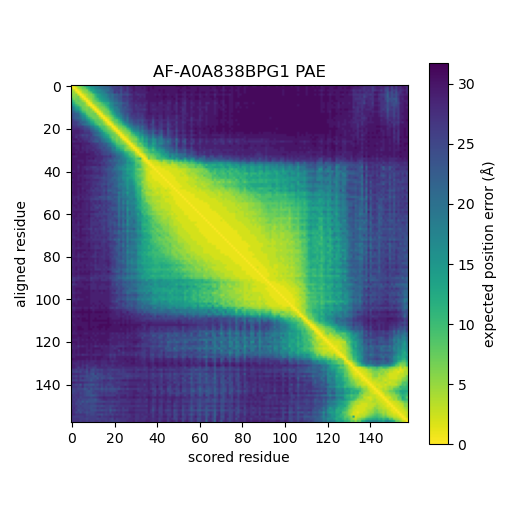2 C C . GLU A 1 84 ? -6.914 -10.942 22.444 1.00 95.25 84 GLU A C 1
ATOM 674 O O . GLU A 1 84 ? -7.373 -11.373 23.501 1.00 95.25 84 GLU A O 1
ATOM 679 N N . VAL A 1 85 ? -7.165 -9.690 22.041 1.00 92.81 85 VAL A N 1
ATOM 680 C CA . VAL A 1 85 ? -8.038 -8.779 22.800 1.00 92.81 85 VAL A CA 1
ATOM 681 C C . VAL A 1 85 ? -9.471 -9.314 22.858 1.00 92.81 85 VAL A C 1
ATOM 683 O O . VAL A 1 85 ? -10.138 -9.194 23.885 1.00 92.81 85 VAL A O 1
ATOM 686 N N . GLY A 1 86 ? -9.967 -9.887 21.762 1.00 92.69 86 GLY A N 1
ATOM 687 C CA . GLY A 1 86 ? -11.285 -10.508 21.699 1.00 92.69 86 GLY A CA 1
ATOM 688 C C . GLY A 1 86 ? -11.421 -11.694 22.653 1.00 92.69 86 GLY A C 1
ATOM 689 O O . GLY A 1 86 ? -12.438 -11.794 23.341 1.00 92.69 86 GLY A O 1
ATOM 690 N N . ASP A 1 87 ? -10.398 -12.538 22.728 1.00 94.31 87 ASP A N 1
ATOM 691 C CA . ASP A 1 87 ? -10.337 -13.692 23.623 1.00 94.31 87 ASP A CA 1
ATOM 692 C C . ASP A 1 87 ? -10.231 -13.243 25.085 1.00 94.31 87 ASP A C 1
ATOM 694 O O . ASP A 1 87 ? -11.037 -13.660 25.914 1.00 94.31 87 ASP A O 1
ATOM 698 N N . PHE A 1 88 ? -9.385 -12.256 25.388 1.00 93.94 88 PHE A N 1
ATOM 699 C CA . PHE A 1 88 ? -9.319 -11.650 26.721 1.00 93.94 88 PHE A CA 1
ATOM 700 C C . PHE A 1 88 ? -10.671 -11.071 27.182 1.00 93.94 88 PHE A C 1
ATOM 702 O O . PHE A 1 88 ? -11.088 -11.237 28.330 1.00 93.94 88 PHE A O 1
ATOM 709 N N . LEU A 1 89 ? -11.405 -10.404 26.286 1.00 93.00 89 LEU A N 1
ATOM 710 C CA . LEU A 1 89 ? -12.745 -9.883 26.584 1.00 93.00 89 LEU A CA 1
ATOM 711 C C . LEU A 1 89 ? -13.8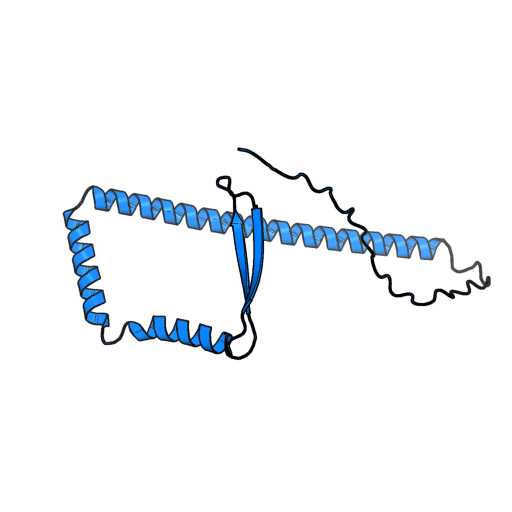13 -10.977 26.681 1.00 93.00 89 LEU A C 1
ATOM 713 O O . LEU A 1 89 ? -14.851 -10.759 27.314 1.00 93.00 89 LEU A O 1
ATOM 717 N N . ARG A 1 90 ? -13.594 -12.131 26.046 1.00 92.12 90 ARG A N 1
ATOM 718 C CA . ARG A 1 90 ? -14.451 -13.309 26.189 1.00 92.12 90 ARG A CA 1
ATOM 719 C C . ARG A 1 90 ? -14.276 -13.929 27.574 1.00 92.12 90 ARG A C 1
ATOM 721 O O . ARG A 1 90 ? -15.283 -14.248 28.203 1.00 92.12 90 ARG A O 1
ATOM 728 N N . ASP A 1 91 ? -13.041 -14.004 28.058 1.00 95.38 91 ASP A N 1
ATOM 729 C CA . ASP A 1 91 ? -12.702 -14.529 29.386 1.00 95.38 91 ASP A CA 1
ATOM 730 C C . ASP A 1 91 ? -13.108 -13.574 30.522 1.00 95.38 91 ASP A C 1
ATOM 732 O O . ASP A 1 91 ? -13.339 -13.996 31.659 1.00 95.38 91 ASP A O 1
ATOM 736 N N . HIS A 1 92 ? -13.288 -12.284 30.213 1.00 94.00 92 HIS A N 1
ATOM 737 C CA . HIS A 1 92 ? -13.736 -11.265 31.165 1.00 94.00 92 HIS A CA 1
ATOM 738 C C . HIS A 1 92 ? -15.019 -10.534 30.717 1.00 94.00 92 HIS A C 1
ATOM 740 O O . HIS A 1 92 ? -14.975 -9.355 30.341 1.00 94.00 92 HIS A O 1
ATOM 746 N N . PRO A 1 93 ? -16.202 -11.173 30.851 1.00 91.31 93 PRO A N 1
ATOM 747 C CA . PRO A 1 93 ? -17.483 -10.603 30.418 1.00 91.31 93 PRO A CA 1
ATOM 748 C C . PRO A 1 93 ? -17.817 -9.255 31.068 1.00 91.31 93 PRO A C 1
ATOM 750 O O . PRO A 1 93 ? -18.372 -8.370 30.420 1.00 91.31 93 PRO A O 1
ATOM 753 N N . TRP A 1 94 ? -17.441 -9.070 32.338 1.00 89.06 94 TRP A N 1
ATOM 754 C CA . TRP A 1 94 ? -17.680 -7.827 33.077 1.00 89.06 94 TRP A CA 1
ATOM 755 C C . TRP A 1 94 ? -16.907 -6.634 32.486 1.00 89.06 94 TRP A C 1
ATOM 757 O O . TRP A 1 94 ? -17.409 -5.511 32.482 1.00 89.06 94 TRP A O 1
ATOM 767 N N . LEU A 1 95 ? -15.703 -6.865 31.944 1.00 91.75 95 LEU A N 1
ATOM 768 C CA . LEU A 1 95 ? -14.897 -5.827 31.300 1.00 91.75 95 LEU A CA 1
ATOM 769 C C . LEU A 1 95 ? -15.479 -5.462 29.935 1.00 91.75 95 LEU A C 1
ATOM 771 O O . LEU A 1 95 ? -15.542 -4.284 29.581 1.00 91.75 95 LEU A O 1
ATOM 775 N N . ARG A 1 96 ? -15.944 -6.467 29.185 1.00 91.00 96 ARG A N 1
ATOM 776 C CA . ARG A 1 96 ? -16.643 -6.270 27.913 1.00 91.00 96 ARG A CA 1
ATOM 777 C C . ARG A 1 96 ? -17.892 -5.410 28.090 1.00 91.00 96 ARG A C 1
ATOM 779 O O . ARG A 1 96 ? -18.086 -4.489 27.300 1.00 91.00 96 ARG A O 1
ATOM 786 N N . GLU A 1 97 ? -18.699 -5.676 29.116 1.00 90.19 97 GLU A N 1
ATOM 787 C CA . GLU A 1 97 ? -19.906 -4.890 29.389 1.00 90.19 97 GLU A CA 1
ATOM 788 C C . GLU A 1 97 ? -19.560 -3.454 29.792 1.00 90.19 97 GLU A C 1
ATOM 790 O O . GLU A 1 97 ? -20.080 -2.511 29.206 1.00 90.19 97 GLU A O 1
ATOM 795 N N . ARG A 1 98 ? -18.569 -3.265 30.672 1.00 91.31 98 ARG A N 1
ATOM 796 C CA . ARG A 1 98 ? -18.079 -1.930 31.052 1.00 91.31 98 ARG A CA 1
ATOM 797 C C . ARG A 1 98 ? -17.539 -1.128 29.862 1.00 91.31 98 ARG A C 1
ATOM 799 O O . ARG A 1 98 ? -17.742 0.083 29.779 1.00 91.31 98 ARG A O 1
ATOM 806 N N . LEU A 1 99 ? -16.822 -1.776 28.941 1.00 89.19 99 LEU A N 1
ATOM 807 C CA . LEU A 1 99 ? -16.341 -1.136 27.712 1.00 89.19 99 LEU A CA 1
ATOM 808 C C . LEU A 1 99 ? -17.493 -0.801 26.765 1.00 89.19 99 LEU A C 1
ATOM 810 O O . LEU A 1 99 ? -17.470 0.262 26.146 1.00 89.19 99 LEU A O 1
ATOM 814 N N . ARG A 1 100 ? -18.491 -1.683 26.658 1.00 88.06 100 ARG A N 1
ATOM 815 C CA . ARG A 1 100 ? -19.697 -1.457 25.857 1.00 88.06 100 ARG A CA 1
ATOM 816 C C . ARG A 1 100 ? -20.499 -0.277 26.393 1.00 88.06 100 ARG A C 1
ATOM 818 O O . ARG A 1 100 ? -20.863 0.588 25.606 1.00 88.06 100 ARG A O 1
ATOM 825 N N . GLU A 1 101 ? -20.711 -0.217 27.702 1.00 88.75 101 GLU A N 1
ATOM 826 C CA . GLU A 1 101 ? -21.386 0.882 28.389 1.00 88.75 101 GLU A CA 1
ATOM 827 C C . GLU A 1 101 ? -20.638 2.199 28.164 1.00 88.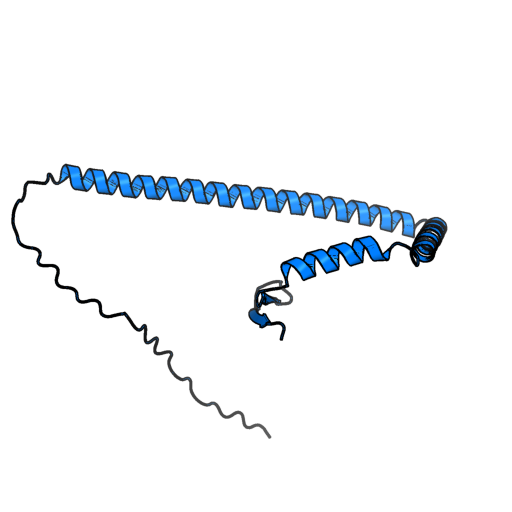75 101 GLU A C 1
ATOM 829 O O . GLU A 1 101 ? -21.216 3.152 27.655 1.00 88.75 101 GLU A O 1
ATOM 834 N N . ARG A 1 102 ? -19.318 2.226 28.397 1.00 86.75 102 ARG A N 1
ATOM 835 C CA . ARG A 1 102 ? -18.492 3.418 28.147 1.00 86.75 102 ARG A CA 1
ATOM 836 C C . ARG A 1 102 ? -18.509 3.855 26.682 1.00 86.75 102 ARG A C 1
ATOM 838 O O . ARG A 1 102 ? -18.514 5.052 26.401 1.00 86.75 102 ARG A O 1
ATOM 845 N N . ALA A 1 103 ? -18.473 2.906 25.747 1.00 84.75 103 ALA A N 1
ATOM 846 C CA . ALA A 1 103 ? -18.589 3.211 24.329 1.00 84.75 103 ALA A CA 1
ATOM 847 C C . ALA A 1 103 ? -19.966 3.810 24.029 1.00 84.75 103 ALA A C 1
ATOM 849 O O . ALA A 1 103 ? -20.027 4.846 23.383 1.00 84.75 103 ALA A O 1
ATOM 850 N N . ALA A 1 104 ? -21.049 3.212 24.531 1.00 81.06 104 ALA A N 1
ATOM 851 C CA . ALA A 1 104 ? -22.410 3.709 24.348 1.00 81.06 104 ALA A CA 1
ATOM 852 C C . ALA A 1 104 ? -22.604 5.118 24.928 1.00 81.06 104 ALA A C 1
ATOM 854 O O . ALA A 1 104 ? -23.192 5.959 24.258 1.00 81.06 104 ALA A O 1
ATOM 855 N N . SER A 1 105 ? -22.047 5.411 26.108 1.00 75.62 105 SER A N 1
ATOM 856 C CA . SER A 1 105 ? -22.068 6.765 26.678 1.00 75.62 105 SER A CA 1
ATOM 857 C C . SER A 1 105 ? -21.380 7.770 25.759 1.00 75.62 105 SER A C 1
ATOM 859 O O . SER A 1 105 ? -21.934 8.824 25.483 1.00 75.62 105 SER A O 1
ATOM 861 N N . ARG A 1 106 ? -20.224 7.402 25.192 1.00 71.75 106 ARG A N 1
ATOM 862 C CA . ARG A 1 106 ? -19.524 8.249 24.221 1.00 71.75 106 ARG A CA 1
ATOM 863 C C . ARG A 1 106 ? -20.360 8.528 22.965 1.00 71.75 106 ARG A C 1
ATOM 865 O O . ARG A 1 106 ? -20.276 9.629 22.440 1.00 71.75 106 ARG A O 1
ATOM 872 N N . TRP A 1 107 ? -21.128 7.551 22.478 1.00 63.56 107 TRP A N 1
ATOM 873 C CA . TRP A 1 107 ? -21.991 7.735 21.304 1.00 63.56 107 TRP A CA 1
ATOM 874 C C . TRP A 1 107 ? -23.246 8.565 21.615 1.00 63.56 107 TRP A C 1
ATOM 876 O O . TRP A 1 107 ? -23.690 9.304 20.746 1.00 63.56 107 TRP A O 1
ATOM 886 N N . ASN A 1 108 ? -23.792 8.486 22.832 1.00 62.25 108 ASN A N 1
ATOM 887 C CA . ASN A 1 108 ? -24.919 9.331 23.255 1.00 62.25 108 ASN A CA 1
ATOM 888 C C . ASN A 1 108 ? -24.519 10.804 23.447 1.00 62.25 108 ASN A C 1
ATOM 890 O O . ASN A 1 108 ? -25.350 11.684 23.256 1.00 62.25 108 ASN A O 1
ATOM 894 N N . ASP A 1 109 ? -23.255 11.086 23.774 1.00 57.94 109 ASP A N 1
ATOM 895 C CA . ASP A 1 109 ? -22.736 12.461 23.856 1.00 57.94 109 ASP A CA 1
ATOM 896 C C . ASP A 1 109 ? -22.444 13.076 22.465 1.00 57.94 109 ASP A C 1
ATOM 898 O O . ASP A 1 109 ? -22.158 14.267 22.345 1.00 57.94 109 ASP A O 1
ATOM 902 N N . GLU A 1 110 ? -22.483 12.275 21.393 1.00 55.69 110 GLU A N 1
ATOM 903 C CA . GLU A 1 110 ? -22.119 12.683 20.029 1.00 55.69 110 GLU A CA 1
ATOM 904 C C . GLU A 1 110 ? -23.310 13.149 19.169 1.00 55.69 110 GLU A C 1
ATOM 906 O O . GLU A 1 110 ? -23.075 13.615 18.046 1.00 55.69 110 GLU A O 1
ATOM 911 N N . ASP A 1 111 ? -24.546 13.115 19.682 1.00 54.28 111 ASP A N 1
ATOM 912 C CA . ASP A 1 111 ? -25.735 13.642 18.986 1.00 54.28 111 ASP A CA 1
ATOM 913 C C . ASP A 1 111 ? -25.678 15.171 18.747 1.00 54.28 111 ASP A C 1
ATOM 915 O O . ASP A 1 111 ? -26.373 15.671 17.865 1.00 54.28 111 ASP A O 1
ATOM 919 N N . ASP A 1 112 ? -24.761 15.899 19.403 1.00 55.06 112 ASP A N 1
ATOM 920 C CA . ASP A 1 112 ? -24.495 17.328 19.149 1.00 55.06 112 ASP A CA 1
ATOM 921 C C . ASP A 1 112 ? -23.194 17.616 18.353 1.00 55.06 112 ASP A C 1
ATOM 923 O O . ASP A 1 112 ? -22.922 18.768 18.008 1.00 55.06 112 ASP A O 1
ATOM 927 N N . GLY A 1 113 ? -22.363 16.615 18.004 1.00 54.81 113 GLY A N 1
ATOM 928 C CA . GLY A 1 113 ? -21.035 16.901 17.411 1.00 54.81 113 GLY A CA 1
ATOM 929 C C . GLY A 1 113 ? -20.326 15.809 16.594 1.00 54.81 113 GLY A C 1
ATOM 930 O O . GLY A 1 113 ? -19.427 16.121 15.804 1.00 54.81 113 GLY A O 1
ATOM 931 N N . GLY A 1 114 ? -20.726 14.538 16.694 1.00 53.31 114 GLY A N 1
ATOM 932 C CA . GLY A 1 114 ? -20.077 13.411 15.996 1.00 53.31 114 GLY A CA 1
ATOM 933 C C . GLY A 1 114 ? -20.353 13.359 14.487 1.00 53.31 114 GLY A C 1
ATOM 934 O O . GLY A 1 114 ? -19.602 12.753 13.712 1.00 53.31 114 GLY A O 1
ATOM 935 N N . GLY A 1 115 ? -21.389 14.068 14.032 1.00 56.88 115 GLY A N 1
ATOM 936 C CA . GLY A 1 115 ? -21.729 14.222 12.617 1.00 56.88 115 GLY A CA 1
ATOM 937 C C . GLY A 1 115 ? -20.679 14.981 11.800 1.00 56.88 115 GLY A C 1
ATOM 938 O O . GLY A 1 115 ? -20.635 14.819 10.581 1.00 56.88 115 GLY A O 1
ATOM 939 N N . MET A 1 116 ? -19.786 15.758 12.427 1.00 57.00 116 MET A N 1
ATOM 940 C CA . MET A 1 116 ? -18.891 16.659 11.693 1.00 57.00 116 MET A CA 1
ATOM 941 C C . MET A 1 116 ? -17.759 15.933 10.948 1.00 57.00 116 MET A C 1
ATOM 943 O O . MET A 1 116 ? -17.384 16.350 9.854 1.00 57.00 116 MET A O 1
ATOM 947 N N . VAL A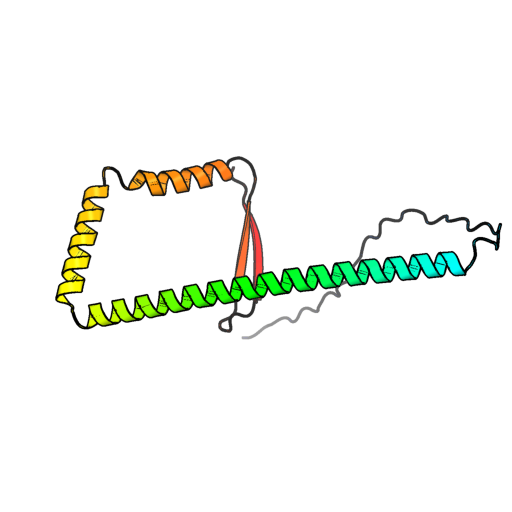 1 117 ? -17.218 14.830 11.478 1.00 62.59 117 VAL A N 1
ATOM 948 C CA . VAL A 1 117 ? -16.116 14.098 10.812 1.00 62.59 117 V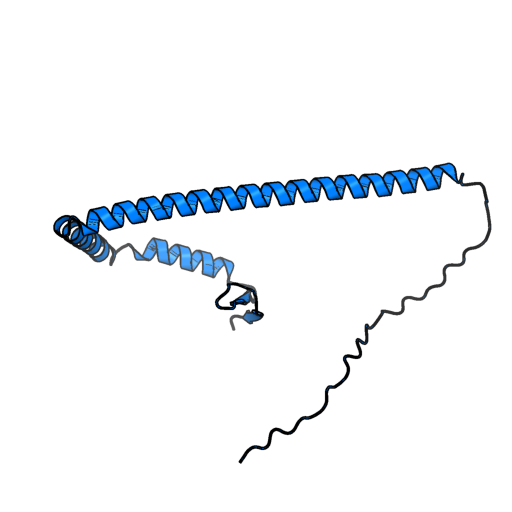AL A CA 1
ATOM 949 C C . VAL A 1 117 ? -16.647 13.217 9.678 1.00 62.59 117 VAL A C 1
ATOM 951 O O . VAL A 1 117 ? -16.086 13.200 8.580 1.00 62.59 117 VAL A O 1
ATOM 954 N N . ARG A 1 118 ? -17.774 12.529 9.909 1.00 61.59 118 ARG A N 1
ATOM 955 C CA . ARG A 1 118 ? -18.479 11.752 8.875 1.00 61.59 118 ARG A CA 1
ATOM 956 C C . ARG A 1 118 ? -19.087 12.657 7.803 1.00 61.59 118 ARG A C 1
ATOM 958 O O . ARG A 1 118 ? -19.021 12.316 6.624 1.00 61.59 118 ARG A O 1
ATOM 965 N N . GLY A 1 119 ? -19.619 13.808 8.209 1.00 63.50 119 GLY A N 1
ATOM 966 C CA . GLY A 1 119 ? -20.109 14.876 7.343 1.00 63.50 119 GLY A CA 1
ATOM 967 C C . GLY A 1 119 ? -18.998 15.440 6.468 1.00 63.50 119 GLY A C 1
ATOM 968 O O . GLY A 1 119 ? -19.125 15.370 5.254 1.00 63.50 119 GLY A O 1
ATOM 969 N N . ARG A 1 120 ? -17.852 15.839 7.044 1.00 66.19 120 ARG A N 1
ATOM 970 C CA . ARG A 1 120 ? -16.688 16.309 6.269 1.00 66.19 120 ARG A CA 1
ATOM 971 C C . ARG A 1 120 ? -16.146 15.270 5.306 1.00 66.19 120 ARG A C 1
ATOM 973 O O . ARG A 1 120 ? -15.734 15.626 4.212 1.00 66.19 120 ARG A O 1
ATOM 980 N N . LEU A 1 121 ? -16.096 13.992 5.683 1.00 64.62 121 LEU A N 1
ATOM 981 C CA . LEU A 1 121 ? -15.642 12.957 4.752 1.00 64.62 121 LEU A CA 1
ATOM 982 C C . LEU A 1 121 ? -16.635 12.798 3.594 1.00 64.62 121 LEU A C 1
ATOM 984 O O . LEU A 1 121 ? -16.224 12.684 2.443 1.00 64.62 121 LEU A O 1
ATOM 988 N N . ARG A 1 122 ? -17.938 12.825 3.894 1.00 66.56 122 ARG A N 1
ATOM 989 C CA . ARG A 1 122 ? -19.008 12.761 2.894 1.00 66.56 122 ARG A CA 1
ATOM 990 C C . ARG A 1 122 ? -19.009 13.986 1.980 1.00 66.56 122 ARG A C 1
ATOM 992 O O . ARG A 1 122 ? -19.212 13.825 0.785 1.00 66.56 122 ARG A O 1
ATOM 999 N N . GLU A 1 123 ? -18.742 15.163 2.527 1.00 61.84 123 GLU A N 1
ATOM 1000 C CA . GLU A 1 123 ? -18.646 16.438 1.820 1.00 61.84 123 GLU A CA 1
ATOM 1001 C C . GLU A 1 123 ? -17.387 16.494 0.953 1.00 61.84 123 GLU A C 1
ATOM 1003 O O . GLU A 1 123 ? -17.499 16.742 -0.235 1.00 61.84 123 GLU A O 1
ATOM 1008 N N . ARG A 1 124 ? -16.220 16.074 1.458 1.00 66.69 124 ARG A N 1
ATOM 1009 C CA . ARG A 1 124 ? -14.986 15.954 0.654 1.00 66.69 124 ARG A CA 1
ATOM 1010 C C . ARG A 1 124 ? -15.090 14.907 -0.452 1.00 66.69 124 ARG A C 1
ATOM 1012 O O . ARG A 1 124 ? -14.486 15.060 -1.512 1.00 66.69 124 ARG A O 1
ATOM 1019 N N . LEU A 1 125 ? -15.830 13.823 -0.217 1.00 64.19 125 LEU A N 1
ATOM 1020 C CA . LEU A 1 125 ? -16.158 12.866 -1.270 1.00 64.19 125 LEU A CA 1
ATOM 1021 C C . LEU A 1 125 ? -17.118 13.507 -2.279 1.00 64.19 125 LEU A C 1
ATOM 1023 O O . LEU A 1 125 ? -16.903 13.353 -3.474 1.00 64.19 125 LEU A O 1
ATOM 1027 N N . ALA A 1 126 ? -18.142 14.234 -1.827 1.00 63.66 126 ALA A N 1
ATOM 1028 C CA . ALA A 1 126 ? -19.112 14.902 -2.693 1.00 63.66 126 ALA A CA 1
ATOM 1029 C C . ALA A 1 126 ? -18.491 16.025 -3.542 1.00 63.66 126 ALA A C 1
ATOM 1031 O O . ALA A 1 126 ? -18.764 16.087 -4.735 1.00 63.66 126 ALA A O 1
ATOM 1032 N N . GLU A 1 127 ? -17.597 16.834 -2.976 1.00 61.81 127 GLU A N 1
ATOM 1033 C CA . GLU A 1 127 ? -16.836 17.879 -3.673 1.00 61.81 127 GLU A CA 1
ATOM 1034 C C . GLU A 1 127 ? -15.940 17.284 -4.763 1.00 61.81 127 GLU A C 1
ATOM 1036 O O . GLU A 1 127 ? -15.869 17.810 -5.871 1.00 61.81 127 GLU A O 1
ATOM 1041 N N . ARG A 1 128 ? -15.328 16.119 -4.508 1.00 58.22 128 ARG A N 1
ATOM 1042 C CA . ARG A 1 128 ? -14.563 15.376 -5.524 1.00 58.22 128 ARG A CA 1
ATOM 1043 C C . ARG A 1 128 ? -15.452 14.697 -6.579 1.00 58.22 128 ARG A C 1
ATOM 1045 O O . ARG A 1 128 ? -14.939 14.237 -7.594 1.00 58.22 128 ARG A O 1
ATOM 1052 N N . MET A 1 129 ? -16.762 14.618 -6.338 1.00 55.19 129 MET A N 1
ATOM 1053 C CA . MET A 1 129 ? -17.778 13.998 -7.201 1.00 55.19 129 MET A CA 1
ATOM 1054 C C . MET A 1 129 ? -18.676 15.029 -7.917 1.00 55.19 129 MET A C 1
ATOM 1056 O O . MET A 1 129 ? -19.642 14.635 -8.565 1.00 55.19 129 MET A O 1
ATOM 1060 N N . SER A 1 130 ? -18.391 16.333 -7.811 1.00 53.78 130 SER A N 1
ATOM 1061 C CA . SER A 1 130 ? -19.297 17.413 -8.241 1.00 53.78 130 SER A CA 1
ATOM 1062 C C . SER A 1 130 ? -19.251 17.772 -9.740 1.00 53.78 130 SER A C 1
ATOM 1064 O O . SER A 1 130 ? -19.788 18.811 -10.118 1.00 53.78 130 SER A O 1
ATOM 1066 N N . GLY A 1 131 ? -18.634 16.966 -10.609 1.00 60.06 131 GLY A N 1
ATOM 1067 C CA . GLY A 1 131 ? -18.478 17.352 -12.022 1.00 60.06 131 GLY A CA 1
ATOM 1068 C C . GLY A 1 131 ? -18.604 16.237 -13.047 1.00 60.06 131 GLY A C 1
ATOM 1069 O O . GLY A 1 131 ? -19.208 16.446 -14.091 1.00 60.06 131 GLY A O 1
ATOM 1070 N N . ASP A 1 132 ? -18.105 15.038 -12.760 1.00 64.94 132 ASP A N 1
ATOM 1071 C CA . ASP A 1 132 ? -17.887 14.063 -13.821 1.00 64.94 132 ASP A CA 1
ATOM 1072 C C . ASP A 1 132 ? -18.482 12.708 -13.473 1.00 64.94 132 ASP A C 1
ATOM 1074 O O . ASP A 1 132 ? -18.258 12.146 -12.399 1.00 64.94 132 ASP A O 1
ATOM 1078 N N . CYS A 1 133 ? -19.246 12.164 -14.419 1.00 73.38 133 CYS A N 1
ATOM 1079 C CA . CYS A 1 133 ? -19.712 10.787 -14.393 1.00 73.38 133 CYS A CA 1
ATOM 1080 C C . CYS A 1 133 ? -18.605 9.835 -13.916 1.00 73.38 133 CYS A C 1
ATOM 1082 O O . CYS A 1 133 ? -17.536 9.771 -14.526 1.00 73.38 133 CYS A O 1
ATOM 1084 N N . TYR A 1 134 ? -18.874 9.030 -12.893 1.00 73.88 134 TYR A N 1
ATOM 1085 C CA . TYR A 1 134 ? -17.890 8.091 -12.365 1.00 73.88 134 TYR A CA 1
ATOM 1086 C C . TYR A 1 134 ? -18.119 6.678 -12.906 1.00 73.88 134 TYR A C 1
ATOM 1088 O O . TYR A 1 134 ? -19.232 6.284 -13.259 1.00 73.88 134 TYR A O 1
ATOM 1096 N N . PHE A 1 135 ? -17.048 5.888 -12.984 1.00 80.00 135 PHE A N 1
ATOM 1097 C CA . PHE A 1 135 ? -17.140 4.472 -13.326 1.00 80.00 135 PHE A CA 1
ATOM 1098 C C . PHE A 1 135 ? -17.171 3.636 -12.053 1.00 80.00 135 PHE A C 1
ATOM 1100 O O . PHE A 1 135 ? -16.197 3.582 -11.309 1.00 80.00 135 PHE A O 1
ATOM 1107 N N . LEU A 1 136 ? -18.282 2.943 -11.829 1.00 77.00 136 LEU A N 1
ATOM 1108 C CA . LEU A 1 136 ? -18.405 1.935 -10.794 1.00 77.00 136 LEU A CA 1
ATOM 1109 C C . LEU A 1 136 ? -17.964 0.585 -11.367 1.00 77.00 136 LEU A C 1
ATOM 1111 O O . LEU A 1 136 ? -18.661 -0.001 -12.198 1.00 77.00 136 LEU A O 1
ATOM 1115 N N . THR A 1 137 ? -16.806 0.096 -10.936 1.00 81.19 137 THR A N 1
ATOM 1116 C CA . THR A 1 137 ? -16.325 -1.256 -11.236 1.00 81.19 137 THR A CA 1
ATOM 1117 C C . THR A 1 137 ? -16.668 -2.199 -10.088 1.00 81.19 137 THR A C 1
ATOM 1119 O O . THR A 1 137 ? -16.243 -2.006 -8.951 1.00 81.19 137 THR A O 1
ATOM 1122 N N . ARG A 1 138 ? -17.438 -3.249 -10.378 1.00 83.69 138 ARG A N 1
ATOM 1123 C CA . ARG A 1 138 ? -17.656 -4.379 -9.469 1.00 83.69 138 ARG A CA 1
ATOM 1124 C C . ARG A 1 138 ? -17.014 -5.621 -10.062 1.00 83.69 138 ARG A C 1
ATOM 1126 O O . ARG A 1 138 ? -17.276 -5.964 -11.210 1.00 83.69 138 ARG A O 1
ATOM 1133 N N . SER A 1 139 ? -16.178 -6.283 -9.270 1.00 82.44 139 SER A N 1
ATOM 1134 C CA . SER A 1 139 ? -15.668 -7.612 -9.597 1.00 82.44 139 SER A CA 1
ATOM 1135 C C . SER A 1 139 ? -16.525 -8.652 -8.895 1.00 82.44 139 SER A C 1
ATOM 1137 O O . SER A 1 139 ? -16.767 -8.549 -7.693 1.00 82.44 139 SER A O 1
ATOM 1139 N N . LEU A 1 140 ? -17.015 -9.621 -9.656 1.00 83.38 140 LEU A N 1
ATOM 1140 C CA . LEU A 1 140 ? -17.687 -10.798 -9.135 1.00 83.38 140 LEU A CA 1
ATOM 1141 C C . LEU A 1 140 ? -16.646 -11.912 -9.096 1.00 83.38 140 LEU A C 1
ATOM 1143 O O . LEU A 1 140 ? -15.968 -12.167 -10.094 1.00 83.38 140 LEU A O 1
ATOM 1147 N N . ARG A 1 141 ? -16.462 -12.508 -7.921 1.00 84.88 141 ARG A N 1
ATOM 1148 C CA . ARG A 1 141 ? -15.475 -13.561 -7.673 1.00 84.88 141 ARG A CA 1
ATOM 1149 C C . ARG A 1 141 ? -16.197 -14.847 -7.303 1.00 84.88 141 ARG A C 1
ATOM 1151 O O . ARG A 1 141 ? -17.276 -14.787 -6.716 1.00 84.88 141 ARG A O 1
ATOM 1158 N N . ASN A 1 142 ? -15.615 -15.981 -7.674 1.00 83.19 142 ASN A N 1
ATOM 1159 C CA . ASN A 1 142 ? -16.102 -17.287 -7.246 1.00 83.19 142 ASN A CA 1
ATOM 1160 C C . ASN A 1 142 ? -15.791 -17.518 -5.753 1.00 83.19 142 ASN A C 1
ATOM 1162 O O . ASN A 1 142 ? -15.049 -16.741 -5.149 1.00 83.19 142 ASN A O 1
ATOM 1166 N N . GLN A 1 143 ? -16.317 -18.599 -5.170 1.00 81.44 143 GLN A N 1
ATOM 1167 C CA . GLN A 1 143 ? -16.015 -19.016 -3.791 1.00 81.44 143 GLN A CA 1
ATOM 1168 C C . GLN A 1 143 ? -14.510 -19.243 -3.569 1.00 81.44 143 GLN A C 1
ATOM 1170 O O . GLN A 1 143 ? -13.996 -18.925 -2.502 1.00 81.44 143 GLN A O 1
ATOM 1175 N N . ASP A 1 144 ? -13.791 -19.652 -4.616 1.00 80.69 144 ASP A N 1
ATOM 1176 C CA . ASP A 1 144 ? -12.334 -19.842 -4.600 1.00 80.69 144 ASP A CA 1
ATOM 1177 C C . ASP A 1 144 ? -11.541 -18.530 -4.800 1.00 80.69 144 ASP A C 1
ATOM 1179 O O . ASP A 1 144 ? -10.330 -18.541 -5.004 1.00 80.69 144 ASP A O 1
ATOM 1183 N N . GLY A 1 145 ? -12.214 -17.371 -4.830 1.00 74.94 145 GLY A N 1
ATOM 1184 C CA . GLY A 1 145 ? -11.593 -16.049 -4.992 1.00 74.94 145 GLY A CA 1
ATOM 1185 C C . GLY A 1 145 ? -11.159 -15.690 -6.421 1.00 74.94 145 GLY A C 1
ATOM 1186 O O . GLY A 1 145 ? -10.774 -14.537 -6.673 1.00 74.94 145 GLY A O 1
ATOM 1187 N N . SER A 1 146 ? -11.265 -16.629 -7.369 1.00 79.00 146 SER A N 1
ATOM 1188 C CA . SER A 1 146 ? -10.985 -16.409 -8.791 1.00 79.00 146 SER A CA 1
ATOM 1189 C C . SER A 1 146 ? -11.972 -15.412 -9.413 1.00 79.00 146 SER A C 1
ATOM 1191 O O . SER A 1 146 ? -13.158 -15.370 -9.072 1.00 79.00 146 SER A O 1
ATOM 1193 N N . LEU A 1 147 ? -11.469 -14.537 -10.291 1.00 83.38 147 LEU A N 1
ATOM 1194 C CA . LEU A 1 147 ? -12.269 -13.489 -10.927 1.00 83.38 147 LEU A CA 1
ATOM 1195 C C . LEU A 1 147 ? -13.200 -14.104 -11.977 1.00 83.38 147 LEU A C 1
ATOM 1197 O O . LEU A 1 147 ? -12.723 -14.681 -12.948 1.00 83.38 147 LEU A O 1
ATOM 1201 N N . LEU A 1 148 ? -14.511 -13.928 -11.805 1.00 83.25 148 LEU A N 1
ATOM 1202 C CA . LEU A 1 148 ? -15.510 -14.377 -12.774 1.00 83.25 148 LEU A CA 1
ATOM 1203 C C . LEU A 1 148 ? -15.787 -13.285 -13.806 1.00 83.25 148 LEU A C 1
ATOM 1205 O O . LEU A 1 148 ? -15.628 -13.501 -15.002 1.00 83.25 148 LEU A O 1
ATOM 1209 N N . VAL A 1 149 ? -16.211 -12.103 -13.348 1.00 80.19 149 VAL A N 1
ATOM 1210 C CA . VAL A 1 149 ? -16.663 -11.018 -14.232 1.00 80.19 149 VAL A CA 1
ATOM 1211 C C . VAL A 1 149 ? -16.329 -9.656 -13.631 1.00 80.19 149 VAL A C 1
ATOM 1213 O O . VAL A 1 149 ? -16.456 -9.441 -12.425 1.00 80.19 149 VAL A O 1
ATOM 1216 N N . LEU A 1 150 ? -15.948 -8.709 -14.490 1.00 84.25 150 LEU A N 1
ATOM 1217 C CA . LEU A 1 150 ? -15.846 -7.289 -14.160 1.00 84.25 150 LEU A CA 1
ATOM 1218 C C . LEU A 1 150 ? -17.015 -6.534 -14.793 1.00 84.25 150 LEU A C 1
ATOM 1220 O O . LEU A 1 150 ? -17.099 -6.408 -16.011 1.00 84.25 150 LEU A O 1
ATOM 1224 N N . VAL A 1 151 ? -17.904 -5.997 -13.960 1.00 84.12 151 VAL A N 1
ATOM 1225 C CA . VAL A 1 151 ? -18.995 -5.121 -14.394 1.00 84.12 151 VAL A CA 1
ATOM 1226 C C . VAL A 1 151 ? -18.564 -3.677 -14.182 1.00 84.12 151 VAL A C 1
ATOM 1228 O O . VAL A 1 151 ? -18.368 -3.248 -13.045 1.00 84.12 151 VAL A O 1
ATOM 1231 N N . ARG A 1 152 ? -18.423 -2.914 -15.270 1.00 82.81 152 ARG A N 1
ATOM 1232 C CA . ARG A 1 152 ? -18.099 -1.483 -15.238 1.00 82.81 152 ARG A CA 1
ATOM 1233 C C . ARG A 1 152 ? -19.309 -0.677 -15.697 1.00 82.81 152 ARG A C 1
ATOM 1235 O O . ARG A 1 152 ? -19.662 -0.714 -16.870 1.00 82.81 152 ARG A O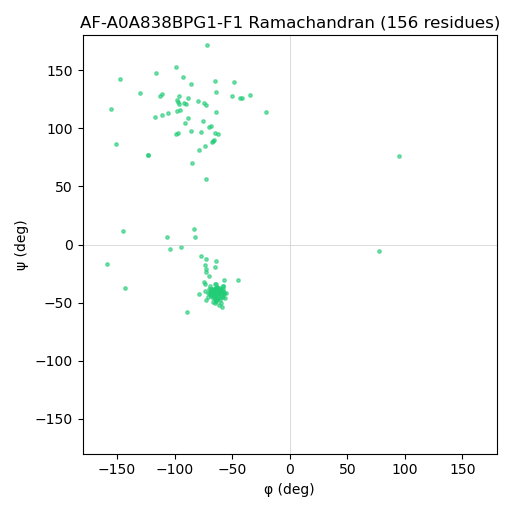 1
ATOM 1242 N N . ARG A 1 153 ? -19.929 0.073 -14.786 1.00 82.88 153 ARG A N 1
ATOM 1243 C CA . ARG A 1 153 ? -21.067 0.953 -15.089 1.00 82.88 153 ARG A CA 1
ATOM 1244 C C . ARG A 1 153 ? -20.650 2.410 -14.958 1.00 82.88 153 ARG A C 1
ATOM 1246 O O . ARG A 1 153 ? -20.100 2.795 -13.933 1.00 82.88 153 ARG A O 1
ATOM 1253 N N . ARG A 1 154 ? -20.928 3.223 -15.977 1.00 80.75 154 ARG A N 1
ATOM 1254 C CA . ARG A 1 154 ? -20.825 4.684 -15.879 1.00 80.75 154 ARG A CA 1
ATOM 1255 C C . ARG A 1 154 ? -22.076 5.205 -15.177 1.00 80.75 154 ARG A C 1
ATOM 1257 O O . ARG A 1 154 ? -23.185 4.900 -15.610 1.00 80.75 154 ARG A O 1
ATOM 1264 N N . VAL A 1 155 ? -21.896 5.933 -14.085 1.00 82.12 155 VAL A N 1
ATOM 1265 C CA . VAL A 1 155 ? -22.973 6.570 -13.330 1.00 82.12 155 VAL A CA 1
ATOM 1266 C C . VAL A 1 155 ? -22.740 8.071 -13.404 1.00 82.12 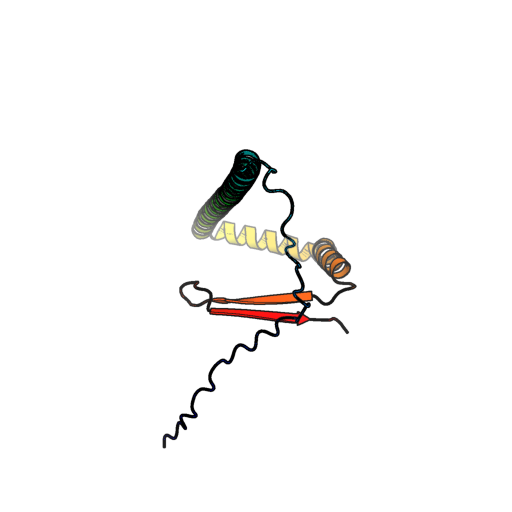155 VAL A C 1
ATOM 1268 O O . VAL A 1 155 ? -21.766 8.587 -12.860 1.00 82.12 155 VAL A O 1
ATOM 1271 N N . CYS A 1 156 ? -23.611 8.748 -14.140 1.00 80.06 156 CYS A N 1
ATOM 1272 C CA . CYS A 1 156 ? -23.698 10.200 -14.150 1.00 80.06 156 CYS A CA 1
ATOM 1273 C C . CYS A 1 156 ? -24.740 10.614 -13.109 1.00 80.06 156 CYS A C 1
ATOM 1275 O O . CYS A 1 156 ? -25.708 9.885 -12.882 1.00 80.06 156 CYS A O 1
ATOM 1277 N N . ARG A 1 157 ? -24.503 11.738 -12.442 1.00 66.50 157 ARG A N 1
ATOM 1278 C CA . ARG A 1 157 ? -25.511 12.389 -11.610 1.00 66.50 157 ARG A CA 1
ATOM 1279 C C . ARG A 1 157 ? -26.288 13.325 -12.542 1.00 66.50 157 ARG A C 1
ATOM 1281 O O . ARG A 1 157 ? -25.629 14.062 -13.270 1.00 66.50 157 ARG A O 1
ATOM 1288 N N . ASP A 1 158 ? -27.615 13.195 -12.577 1.00 62.38 158 ASP A N 1
ATOM 1289 C CA . ASP A 1 158 ? -28.498 14.106 -13.325 1.00 62.38 158 ASP A CA 1
ATOM 1290 C C . ASP A 1 158 ? -28.437 15.530 -12.753 1.00 62.38 158 ASP A C 1
ATOM 1292 O O . ASP A 1 158 ? -28.285 15.657 -11.509 1.00 62.38 158 ASP A O 1
#

Secondary structure (DSSP, 8-state):
-------------------------------TTS-HHHHHHHHHHHHHHHHHHHHHHHHHHHHHHHHHHHHHHHHHHHHHHHHHHHHHHHH-HHHHHHHHHHHHHHHHGGGGTTHHHHHHHHHHHHHTTSSS-EEEEEEEE-TTS-EEEEEEEEE---

Sequence (158 aa):
MAAFTLVASPTFFLAAAIPAAAQENDWDSGDSSMSDGRLRDLLRDWVQDRADRRDMLMDLVQERRDQRDELMDLMQERSDRRGEVGDFLRDHPWLRERLRERAASRWNDEDDGGGMVRGRLRERLAERMSGDCYFLTRSLRNQDGSLLVLVRRRVCRD